Protein AF-A0A349UNG1-F1 (afdb_monomer)

Solvent-accessible surface area (backbone atoms only — not comparable to full-atom values): 7097 Å² total; per-residue (Å²): 77,61,60,58,53,4,54,48,46,35,75,34,52,92,50,34,30,34,37,18,30,32,74,91,58,46,64,47,28,33,67,53,35,82,58,44,72,61,37,52,43,74,46,35,86,71,65,84,52,60,64,62,56,48,53,53,42,63,72,46,69,42,60,28,40,31,44,34,37,41,40,76,71,63,86,65,51,50,68,39,26,54,47,49,60,50,41,63,71,67,32,85,63,47,38,82,49,88,55,59,80,93,54,63,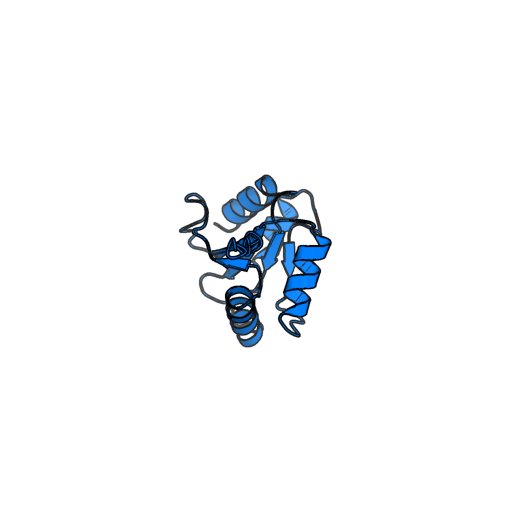79,34,74,43,36,45,68,46,29,33,34,58,50,76,78,79,77,77,77,71,80,78,132

Mean predicted aligned error: 5.19 Å

Sequence (127 aa):
SLTRAGEFAARAAGRATFLAADWGVANQMLCLSDGDTNLVHELFWGYRGPDDIRDCIDRAGVDAFYVVTKKPPTTVHPENTRRIVRDAAELPGWRETPVEPEVADLPAVGLRKFLRAAPETTSRPQP

Radius of gyration: 15.17 Å; Cα contacts (8 Å, |Δi|>4): 230; chains: 1; bounding box: 52×31×38 Å

Secondary structure (DSSP, 8-state):
-HHHHHHHHHHHTTT-EEEE-STTSHHHHHHHTTT-TTTEEEGGGT---HHHHHHHHHHHT-SEEEEEEESSPPSSSHHHHHHHHHHHHT-TTEEEEPPPHHHHT-SSEEEEEEEEPPP----PPP-

Foldseek 3Di:
DLLLVLLVLLVCQLAEAEEELAPPNCPNNCVSNVNPPLRYDDCLVPPPALVVVVVSCVVSVHQKYKYKAFVVGDPRNVVSSVRCVVRQCVPPQKHWDQDDPSQCDDRTMHIIMIGGHDPPPPPDPDD

Structure (mmCIF, N/CA/C/O backbone):
data_AF-A0A349UNG1-F1
#
_entry.id   AF-A0A349UNG1-F1
#
loop_
_atom_site.group_PDB
_atom_site.id
_atom_site.type_symbol
_atom_site.label_atom_id
_atom_site.label_alt_id
_atom_site.label_comp_id
_atom_site.label_asym_id
_atom_site.label_entity_id
_atom_site.label_seq_id
_atom_site.pdbx_PDB_ins_code
_atom_site.Cartn_x
_atom_site.Cartn_y
_atom_site.Cartn_z
_atom_site.occupancy
_atom_site.B_iso_or_equiv
_atom_site.auth_seq_id
_atom_site.auth_comp_id
_atom_site.auth_asym_id
_atom_site.auth_atom_id
_atom_site.pdbx_PDB_model_num
ATOM 1 N N . SER A 1 1 ? 15.993 2.919 1.595 1.00 87.12 1 SER A N 1
ATOM 2 C CA . SER A 1 1 ? 16.341 1.752 0.758 1.00 87.12 1 SER A CA 1
ATOM 3 C C . SER A 1 1 ? 15.182 0.765 0.784 1.00 87.12 1 SER A C 1
ATOM 5 O O . SER A 1 1 ? 14.305 0.925 1.625 1.00 87.12 1 SER A O 1
ATOM 7 N N . LEU A 1 2 ? 15.164 -0.237 -0.104 1.00 88.31 2 LEU A N 1
ATOM 8 C CA . LEU A 1 2 ? 14.196 -1.341 -0.009 1.00 88.31 2 LEU A CA 1
ATOM 9 C C . LEU A 1 2 ? 14.346 -2.116 1.309 1.00 88.31 2 LEU A C 1
ATOM 11 O O . LEU A 1 2 ? 13.347 -2.451 1.928 1.00 88.31 2 LEU A O 1
ATOM 15 N N . THR A 1 3 ? 15.582 -2.313 1.776 1.00 91.88 3 THR A N 1
ATOM 16 C CA . THR A 1 3 ? 15.880 -2.955 3.065 1.00 91.88 3 THR A CA 1
ATOM 17 C C . THR A 1 3 ? 15.203 -2.235 4.228 1.00 91.88 3 THR A C 1
ATOM 19 O O . THR A 1 3 ? 14.485 -2.871 4.982 1.00 91.88 3 THR A O 1
ATOM 22 N N . ARG A 1 4 ? 15.315 -0.899 4.319 1.00 92.50 4 ARG A N 1
ATOM 23 C CA . ARG A 1 4 ? 14.626 -0.124 5.370 1.00 92.50 4 ARG A CA 1
ATOM 24 C C . ARG A 1 4 ? 13.105 -0.271 5.319 1.00 92.50 4 ARG A C 1
ATOM 26 O O . ARG A 1 4 ? 12.466 -0.295 6.362 1.00 92.50 4 ARG A O 1
ATOM 33 N N . ALA A 1 5 ? 12.527 -0.369 4.120 1.00 92.25 5 ALA A N 1
ATOM 34 C CA . ALA A 1 5 ? 11.094 -0.613 3.975 1.00 92.25 5 ALA A CA 1
ATOM 35 C C . ALA A 1 5 ? 10.709 -2.020 4.463 1.00 92.25 5 ALA A C 1
ATOM 37 O O . ALA A 1 5 ? 9.679 -2.173 5.108 1.00 92.25 5 ALA A O 1
ATOM 38 N N . GLY A 1 6 ? 11.545 -3.029 4.202 1.00 92.06 6 GLY A N 1
ATOM 39 C CA . GLY A 1 6 ? 11.331 -4.384 4.708 1.00 92.06 6 GLY A CA 1
ATOM 40 C C . GLY A 1 6 ? 11.532 -4.514 6.218 1.00 92.06 6 GLY A C 1
ATOM 41 O O . GLY A 1 6 ? 10.703 -5.121 6.881 1.00 92.06 6 GLY A O 1
ATOM 42 N N . GLU A 1 7 ? 12.549 -3.866 6.790 1.00 94.06 7 GLU A N 1
ATOM 43 C CA . GLU A 1 7 ? 12.743 -3.790 8.246 1.00 94.06 7 GLU A CA 1
ATOM 44 C C . GLU A 1 7 ? 11.553 -3.114 8.936 1.00 94.06 7 GLU A C 1
ATOM 46 O O . GLU A 1 7 ? 11.103 -3.559 9.992 1.00 94.06 7 GLU A O 1
ATOM 51 N N . PHE A 1 8 ? 11.035 -2.037 8.340 1.00 95.00 8 PHE A N 1
ATOM 52 C CA . PHE A 1 8 ? 9.823 -1.376 8.812 1.00 95.00 8 PHE A CA 1
ATOM 53 C C . PHE A 1 8 ? 8.615 -2.314 8.763 1.00 95.00 8 PHE A C 1
ATOM 55 O O . PHE A 1 8 ? 7.917 -2.458 9.766 1.00 95.00 8 PHE A O 1
ATOM 62 N N . ALA A 1 9 ? 8.403 -2.984 7.626 1.00 93.75 9 ALA A N 1
ATOM 63 C CA . ALA A 1 9 ? 7.303 -3.923 7.457 1.00 93.75 9 ALA A CA 1
ATOM 64 C C . ALA A 1 9 ? 7.367 -5.057 8.489 1.00 93.75 9 ALA A C 1
ATOM 66 O O . ALA A 1 9 ? 6.377 -5.319 9.165 1.00 93.75 9 ALA A O 1
ATOM 67 N N . ALA A 1 10 ? 8.545 -5.646 8.699 1.00 92.56 10 ALA A N 1
ATOM 68 C CA . ALA A 1 10 ? 8.756 -6.692 9.694 1.00 92.56 10 ALA A CA 1
ATOM 69 C C . ALA A 1 10 ? 8.392 -6.232 11.119 1.00 92.56 10 ALA A C 1
ATOM 71 O O . ALA A 1 10 ? 7.718 -6.952 11.850 1.00 92.56 10 ALA A O 1
ATOM 72 N N . ARG A 1 11 ? 8.754 -5.001 11.514 1.00 93.50 11 ARG A N 1
ATOM 73 C CA . ARG A 1 11 ? 8.350 -4.432 12.819 1.00 93.50 11 ARG A CA 1
ATOM 74 C C . ARG A 1 11 ? 6.854 -4.120 12.915 1.00 93.50 11 ARG A C 1
ATOM 76 O O . ARG A 1 11 ? 6.318 -4.002 14.021 1.00 93.50 11 ARG A O 1
ATOM 83 N N . ALA A 1 12 ? 6.190 -3.904 11.785 1.00 91.50 12 ALA A N 1
ATOM 84 C CA . ALA A 1 12 ? 4.759 -3.628 11.705 1.00 91.50 12 ALA A CA 1
ATOM 85 C C . ALA A 1 12 ? 3.902 -4.902 11.599 1.00 91.50 12 ALA A C 1
ATOM 87 O O . ALA A 1 12 ? 2.674 -4.795 11.644 1.00 91.50 12 ALA A O 1
ATOM 88 N N . ALA A 1 13 ? 4.522 -6.084 11.507 1.00 88.44 13 ALA A N 1
ATOM 89 C CA . ALA A 1 13 ? 3.821 -7.360 11.434 1.00 88.44 13 ALA A CA 1
ATOM 90 C C . ALA A 1 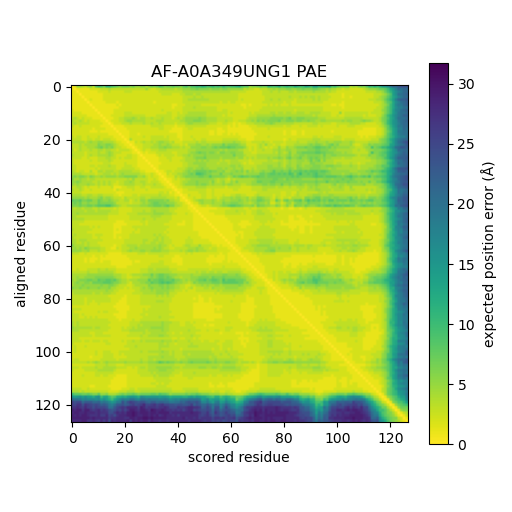13 ? 2.810 -7.530 12.579 1.00 88.44 13 ALA A C 1
ATOM 92 O O . ALA A 1 13 ? 3.045 -7.119 13.719 1.00 88.44 13 ALA A O 1
ATOM 93 N N . GLY A 1 14 ? 1.635 -8.061 12.237 1.00 86.75 14 GLY A N 1
ATOM 94 C CA . GLY A 1 14 ? 0.484 -8.183 13.138 1.00 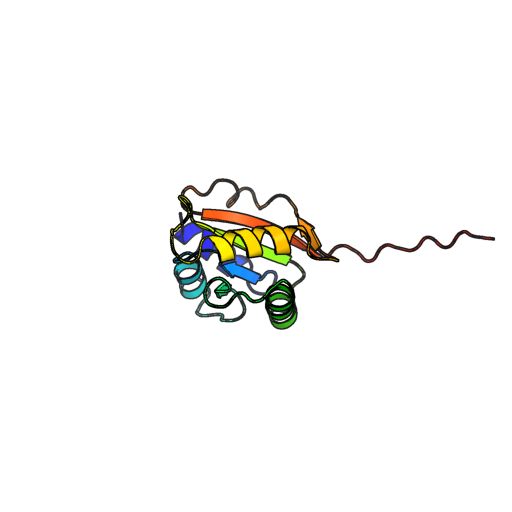86.75 14 GLY A CA 1
ATOM 95 C C . GLY A 1 14 ? -0.261 -6.876 13.446 1.00 86.75 14 GLY A C 1
ATOM 96 O O . GLY A 1 14 ? -1.296 -6.917 14.101 1.00 86.75 14 GLY A O 1
ATOM 97 N N . ARG A 1 15 ? 0.229 -5.713 12.991 1.00 91.75 15 ARG A N 1
ATOM 98 C CA . ARG A 1 15 ? -0.436 -4.404 13.171 1.00 91.75 15 ARG A CA 1
ATOM 99 C C . ARG A 1 15 ? -0.822 -3.740 11.857 1.00 91.75 15 ARG A C 1
ATOM 101 O O . ARG A 1 15 ? -1.734 -2.916 11.843 1.00 91.75 15 ARG A O 1
ATOM 108 N N . ALA A 1 16 ? -0.117 -4.066 10.778 1.00 95.56 16 ALA A N 1
ATOM 109 C CA . ALA A 1 16 ? -0.397 -3.561 9.448 1.00 95.56 16 ALA A CA 1
ATOM 110 C C . ALA A 1 16 ? -0.106 -4.604 8.368 1.00 95.56 16 ALA A C 1
ATOM 112 O O . ALA A 1 16 ? 0.675 -5.529 8.585 1.00 95.56 16 ALA A O 1
ATOM 113 N N . THR A 1 17 ? -0.695 -4.396 7.192 1.00 96.12 17 THR A N 1
ATOM 114 C CA . THR A 1 17 ? -0.373 -5.134 5.964 1.00 96.12 17 THR A CA 1
ATOM 115 C C . THR A 1 17 ? 0.105 -4.186 4.863 1.00 96.12 17 THR A C 1
ATOM 117 O O . THR A 1 17 ? -0.175 -2.983 4.885 1.00 96.12 17 THR A O 1
ATOM 120 N N . PHE A 1 18 ? 0.855 -4.711 3.901 1.00 96.56 18 PHE A N 1
ATOM 121 C CA . PHE A 1 18 ? 1.529 -3.965 2.848 1.00 96.56 18 PHE A CA 1
ATOM 122 C C . PHE A 1 18 ? 1.049 -4.437 1.478 1.00 96.56 18 PHE A C 1
ATOM 124 O O . PHE A 1 18 ? 1.205 -5.589 1.089 1.00 96.56 18 PHE A O 1
ATOM 131 N N . LEU A 1 19 ? 0.495 -3.518 0.702 1.00 96.00 19 LEU A N 1
ATOM 132 C CA . LEU A 1 19 ? 0.038 -3.747 -0.657 1.00 96.00 19 LEU A CA 1
ATOM 133 C C . LEU A 1 19 ? 1.129 -3.266 -1.609 1.00 96.00 19 LEU A C 1
ATOM 1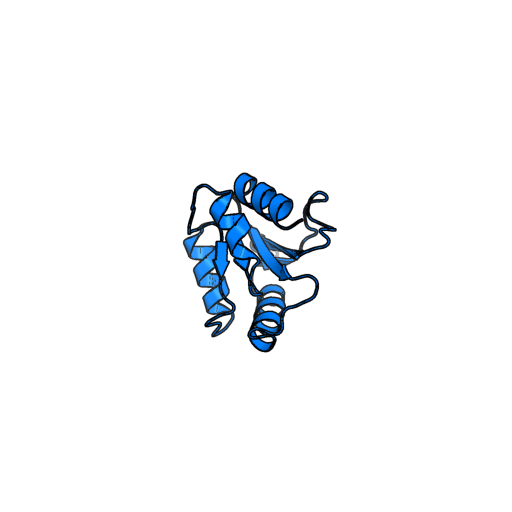35 O O . LEU A 1 19 ? 1.327 -2.063 -1.805 1.00 96.00 19 LEU A O 1
ATOM 139 N N . ALA A 1 20 ? 1.861 -4.206 -2.195 1.00 94.19 20 ALA A N 1
ATOM 140 C CA . ALA A 1 20 ? 2.815 -3.922 -3.250 1.00 94.19 20 ALA A CA 1
ATOM 141 C C . ALA A 1 20 ? 2.048 -3.577 -4.531 1.00 94.19 20 ALA A C 1
ATOM 143 O O . ALA A 1 20 ? 1.517 -4.448 -5.223 1.00 94.19 20 ALA A O 1
ATOM 144 N N . ALA A 1 21 ? 1.973 -2.280 -4.829 1.00 93.25 21 ALA A N 1
ATOM 145 C CA . ALA A 1 21 ? 1.289 -1.759 -6.007 1.00 93.25 21 ALA A CA 1
ATOM 146 C C . ALA A 1 21 ? 2.181 -1.750 -7.255 1.00 93.25 21 ALA A C 1
ATOM 148 O O . ALA A 1 21 ? 1.689 -1.488 -8.349 1.00 93.25 21 ALA A O 1
ATOM 149 N N . ASP A 1 22 ? 3.479 -2.005 -7.097 1.00 90.69 22 ASP A N 1
ATOM 150 C CA . ASP A 1 22 ? 4.469 -1.969 -8.170 1.00 90.69 22 ASP A CA 1
ATOM 151 C C . ASP A 1 22 ? 5.435 -3.159 -8.062 1.00 90.69 22 ASP A C 1
ATOM 153 O O . ASP A 1 22 ? 5.652 -3.707 -6.976 1.00 90.69 22 ASP A O 1
ATOM 157 N N . TRP A 1 23 ? 6.031 -3.556 -9.182 1.00 87.88 23 TRP A N 1
ATOM 158 C CA . TRP A 1 23 ? 6.921 -4.709 -9.245 1.00 87.88 23 TRP A CA 1
ATOM 159 C C . TRP A 1 23 ? 8.224 -4.480 -8.460 1.00 87.88 23 TRP A C 1
ATOM 161 O O . TRP A 1 23 ? 8.821 -3.399 -8.460 1.00 87.88 23 TRP A O 1
ATOM 171 N N . GLY A 1 24 ? 8.705 -5.531 -7.788 1.00 86.19 24 GLY A N 1
ATOM 172 C CA . GLY A 1 24 ? 10.017 -5.525 -7.136 1.00 86.19 24 GLY A CA 1
ATOM 173 C C . GLY A 1 24 ? 10.089 -4.749 -5.814 1.00 86.19 24 GLY A C 1
ATOM 174 O O . GLY A 1 24 ? 11.184 -4.346 -5.404 1.00 86.19 24 GLY A O 1
ATOM 175 N N . VAL A 1 25 ? 8.952 -4.524 -5.143 1.00 87.12 25 VAL A N 1
ATOM 176 C CA . VAL A 1 25 ? 8.911 -3.924 -3.793 1.00 87.12 25 VAL A CA 1
ATOM 177 C C . VAL A 1 25 ? 8.614 -4.937 -2.681 1.00 87.12 25 VAL A C 1
ATOM 179 O O . VAL A 1 25 ? 9.109 -4.754 -1.572 1.00 87.12 25 VAL A O 1
ATOM 182 N N . ALA A 1 26 ? 7.889 -6.026 -2.969 1.00 88.38 26 ALA A N 1
ATOM 183 C CA . ALA A 1 26 ? 7.452 -6.991 -1.954 1.00 88.38 26 ALA A CA 1
ATOM 184 C C . ALA A 1 26 ? 8.566 -7.916 -1.448 1.00 88.38 26 ALA A C 1
ATOM 186 O O . ALA A 1 26 ? 8.611 -8.238 -0.264 1.00 88.38 26 ALA A O 1
ATOM 187 N N . ASN A 1 27 ? 9.492 -8.317 -2.325 1.00 86.00 27 ASN A N 1
ATOM 188 C CA . ASN A 1 27 ? 10.457 -9.377 -2.020 1.00 86.00 27 ASN A CA 1
ATOM 189 C C . ASN A 1 27 ? 11.303 -9.084 -0.766 1.00 86.00 27 ASN A C 1
ATOM 191 O O . ASN A 1 27 ? 11.493 -9.945 0.082 1.00 86.00 27 ASN A O 1
ATOM 195 N N . GLN A 1 28 ? 11.768 -7.841 -0.605 1.00 85.56 28 GLN A N 1
ATOM 196 C CA . GLN A 1 28 ? 12.552 -7.451 0.575 1.00 85.56 28 GLN A CA 1
ATOM 197 C C . GLN A 1 28 ? 11.710 -7.400 1.856 1.00 85.56 28 GLN A C 1
ATOM 199 O O . GLN A 1 28 ? 12.245 -7.655 2.929 1.00 85.56 28 GLN A O 1
ATOM 204 N N . MET A 1 29 ? 10.413 -7.097 1.755 1.00 88.50 29 MET A N 1
ATOM 205 C CA . MET A 1 29 ? 9.499 -7.140 2.899 1.00 88.50 29 MET A CA 1
ATOM 206 C C . MET A 1 29 ? 9.284 -8.582 3.352 1.00 88.50 29 MET A C 1
ATOM 208 O O . MET A 1 29 ? 9.469 -8.863 4.529 1.00 88.50 29 MET A O 1
ATOM 212 N N . LEU A 1 30 ? 9.018 -9.496 2.413 1.00 87.75 30 LEU A N 1
ATOM 213 C CA . LEU A 1 30 ? 8.808 -10.915 2.706 1.00 87.75 30 LEU A CA 1
ATOM 214 C C . LEU A 1 30 ? 10.058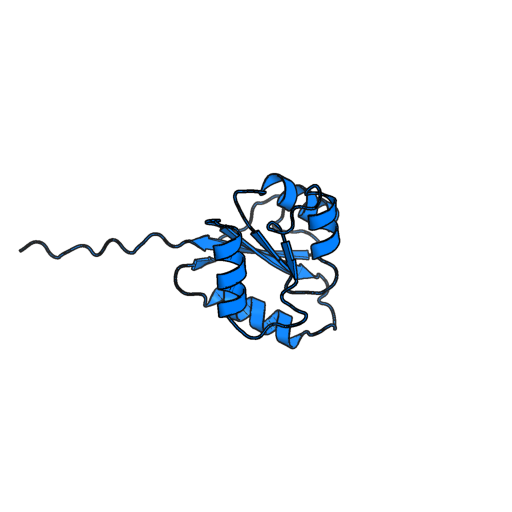 -11.590 3.296 1.00 87.75 30 LEU A C 1
ATOM 216 O O . LEU A 1 30 ? 9.961 -12.341 4.263 1.00 87.75 30 LEU A O 1
ATOM 220 N N . CYS A 1 31 ? 11.245 -11.315 2.740 1.00 87.94 31 CYS A N 1
ATOM 221 C CA . CYS A 1 31 ? 12.494 -11.881 3.259 1.00 87.94 31 CYS A CA 1
ATOM 222 C C . CYS A 1 31 ? 12.800 -11.429 4.692 1.00 87.94 31 CYS A C 1
ATOM 224 O O . CYS A 1 31 ? 13.367 -12.197 5.463 1.00 87.94 31 CYS A O 1
ATOM 226 N N . LEU A 1 32 ? 12.468 -10.184 5.041 1.00 88.56 32 LEU A N 1
ATOM 227 C CA . LEU A 1 32 ? 12.776 -9.615 6.355 1.00 88.56 32 LEU A CA 1
ATOM 228 C C . LEU A 1 32 ? 11.689 -9.887 7.400 1.00 88.56 32 LEU A C 1
ATOM 230 O O . LEU A 1 32 ? 11.928 -9.668 8.584 1.00 88.56 32 LEU A O 1
ATOM 234 N N . SER A 1 33 ? 10.528 -10.392 6.985 1.00 84.62 33 SER A N 1
ATOM 235 C CA . SER A 1 33 ? 9.406 -10.747 7.856 1.00 84.62 33 SER A CA 1
ATOM 236 C C . SER A 1 33 ? 9.294 -12.241 8.149 1.00 84.62 33 SER A C 1
ATOM 238 O O . SER A 1 33 ? 8.195 -12.726 8.407 1.00 84.62 33 SER A O 1
ATOM 240 N N . ASP A 1 34 ? 10.399 -12.981 8.038 1.00 85.25 34 ASP A N 1
ATOM 241 C CA . ASP A 1 34 ? 10.434 -14.439 8.225 1.00 85.25 34 ASP A CA 1
ATOM 242 C C . ASP A 1 34 ? 9.414 -15.193 7.344 1.00 85.25 34 ASP A C 1
ATOM 244 O O . ASP A 1 34 ? 8.850 -16.218 7.718 1.00 85.25 34 ASP A O 1
ATOM 248 N N . GLY A 1 35 ? 9.125 -14.655 6.152 1.00 83.25 35 GLY A N 1
ATOM 249 C CA . GLY A 1 35 ? 8.195 -15.273 5.209 1.00 83.25 35 GLY A CA 1
ATOM 250 C C . GLY A 1 35 ? 6.708 -15.113 5.546 1.00 83.25 35 GLY A C 1
ATOM 251 O O . GLY A 1 35 ? 5.898 -15.825 4.953 1.00 83.25 35 GLY A O 1
ATOM 252 N N . ASP A 1 36 ? 6.317 -14.198 6.445 1.00 86.12 36 ASP A N 1
ATOM 253 C CA . ASP A 1 36 ? 4.898 -13.940 6.738 1.00 86.12 36 ASP A CA 1
ATOM 254 C C . ASP A 1 36 ? 4.110 -13.489 5.490 1.00 86.12 36 ASP A C 1
ATOM 256 O O . ASP A 1 36 ? 4.165 -12.340 5.045 1.00 86.12 36 ASP A O 1
ATOM 260 N N . THR A 1 37 ? 3.329 -14.418 4.938 1.00 84.31 37 THR A N 1
ATOM 261 C CA . THR A 1 37 ? 2.513 -14.206 3.732 1.00 84.31 37 THR A CA 1
ATOM 262 C C . THR A 1 37 ? 1.276 -13.328 3.942 1.00 84.31 37 THR A C 1
ATOM 264 O O . THR A 1 37 ? 0.637 -12.953 2.959 1.00 84.31 37 THR A O 1
ATOM 267 N N . ASN A 1 38 ? 0.921 -12.987 5.185 1.00 86.00 38 ASN A N 1
ATOM 268 C CA . ASN A 1 38 ? -0.147 -12.024 5.474 1.00 86.00 38 ASN A CA 1
ATOM 269 C C . ASN A 1 38 ? 0.388 -10.589 5.613 1.00 86.00 38 ASN A C 1
ATOM 271 O O . ASN A 1 38 ? -0.399 -9.644 5.698 1.00 86.00 38 ASN A O 1
ATOM 275 N N . LEU A 1 39 ? 1.714 -10.411 5.630 1.00 90.75 39 LEU A N 1
ATOM 276 C CA . LEU A 1 39 ? 2.320 -9.093 5.755 1.00 90.75 39 LEU A CA 1
ATOM 277 C C . LEU A 1 39 ? 2.318 -8.321 4.439 1.00 90.75 39 LEU A C 1
ATOM 279 O O . LEU A 1 39 ? 2.129 -7.108 4.456 1.00 90.75 39 LEU A O 1
ATOM 283 N N . VAL A 1 40 ? 2.587 -8.983 3.311 1.00 92.62 40 VAL A N 1
ATOM 284 C CA . VAL A 1 40 ? 2.750 -8.311 2.017 1.00 92.62 40 VAL A CA 1
ATOM 285 C C . VAL A 1 40 ? 2.006 -9.024 0.892 1.00 92.62 40 VAL A C 1
ATOM 287 O O . VAL A 1 40 ? 2.123 -10.234 0.717 1.00 92.62 40 VAL A O 1
ATOM 290 N N . HIS A 1 41 ? 1.270 -8.248 0.096 1.00 92.75 41 HIS A N 1
ATOM 291 C CA . HIS A 1 41 ? 0.433 -8.731 -1.000 1.00 92.75 41 HIS A CA 1
ATOM 292 C C . HIS A 1 41 ? 0.798 -8.037 -2.318 1.00 92.75 41 HIS A C 1
ATOM 294 O O . HIS A 1 41 ? 0.754 -6.809 -2.423 1.00 92.75 41 HIS A O 1
ATOM 300 N N . GLU A 1 42 ? 1.136 -8.816 -3.346 1.00 91.69 42 GLU A N 1
ATOM 301 C CA . GLU A 1 42 ? 1.457 -8.316 -4.691 1.00 91.69 42 GLU A CA 1
ATOM 302 C C . GLU A 1 42 ? 0.202 -8.200 -5.561 1.00 91.69 42 GLU A C 1
ATOM 304 O O . GLU A 1 42 ? -0.100 -9.067 -6.380 1.00 91.69 42 GLU A O 1
ATOM 309 N N . LEU A 1 43 ? -0.539 -7.105 -5.394 1.00 87.19 43 LEU A N 1
ATOM 310 C CA . LEU A 1 43 ? -1.803 -6.897 -6.107 1.00 87.19 43 LEU A CA 1
ATOM 311 C C . LEU A 1 43 ? -1.629 -6.588 -7.603 1.00 87.19 43 LEU A C 1
ATOM 313 O O . LEU A 1 43 ? -2.539 -6.836 -8.392 1.00 87.19 43 LEU A O 1
ATOM 317 N N . PHE A 1 44 ? -0.478 -6.060 -8.027 1.00 82.75 44 PHE A N 1
ATOM 318 C CA . PHE A 1 44 ? -0.315 -5.503 -9.376 1.00 82.75 44 PHE A CA 1
ATOM 319 C C . PHE A 1 44 ? -0.429 -6.524 -10.526 1.00 82.75 44 PHE A C 1
ATOM 321 O O . PHE A 1 44 ? -0.768 -6.122 -11.640 1.00 82.75 44 PHE A O 1
ATOM 328 N N . TRP A 1 45 ? -0.203 -7.822 -10.285 1.00 83.75 45 TRP A N 1
ATOM 329 C CA . TRP A 1 45 ? -0.288 -8.867 -11.319 1.00 83.75 45 TRP A CA 1
ATOM 330 C C . TRP A 1 45 ? -1.709 -9.116 -11.831 1.00 83.75 45 TRP A C 1
ATOM 332 O O . TRP A 1 45 ? -1.900 -9.445 -12.999 1.00 83.75 45 TRP A O 1
ATOM 342 N N . GLY A 1 46 ? -2.705 -8.975 -10.959 1.00 86.50 46 GLY A N 1
ATOM 343 C CA . GLY A 1 46 ? -4.071 -9.423 -11.226 1.00 86.50 46 GLY A CA 1
ATOM 344 C C . GLY A 1 46 ? -5.135 -8.482 -10.690 1.00 86.50 46 GLY A C 1
ATOM 345 O O . GLY A 1 46 ? -6.241 -8.936 -10.436 1.00 86.50 46 GLY A O 1
ATOM 346 N N . TYR A 1 47 ? -4.809 -7.203 -10.491 1.00 95.00 47 TYR A N 1
ATOM 347 C CA . TYR A 1 47 ? -5.705 -6.251 -9.844 1.00 95.00 47 TYR A CA 1
ATOM 348 C C . TYR A 1 47 ? -7.029 -6.057 -10.602 1.00 95.00 47 TYR A C 1
ATOM 350 O O . TYR A 1 47 ? -7.082 -5.452 -11.682 1.00 95.00 47 TYR A O 1
ATOM 358 N N . ARG A 1 48 ? -8.123 -6.534 -10.007 1.00 95.75 48 ARG A N 1
ATOM 359 C CA . ARG A 1 48 ? -9.487 -6.450 -10.543 1.00 95.75 48 ARG A CA 1
ATOM 360 C C . ARG A 1 48 ? -10.183 -5.187 -10.064 1.00 95.75 48 ARG A C 1
ATOM 362 O O . ARG A 1 48 ? -10.848 -4.5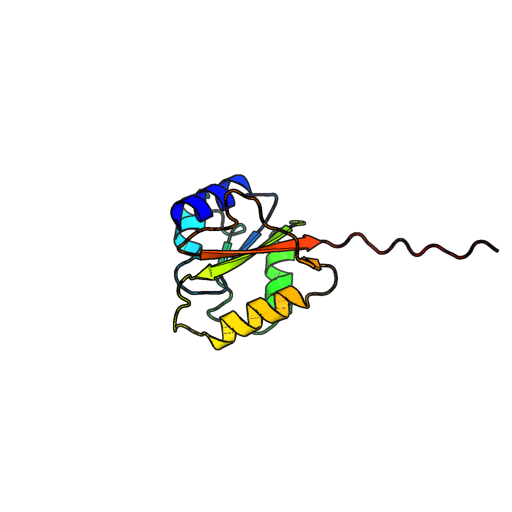39 -10.873 1.00 95.75 48 ARG A O 1
ATOM 369 N N . GLY A 1 49 ? -9.970 -4.786 -8.812 1.00 96.19 49 GLY A N 1
ATOM 370 C CA . GLY A 1 49 ? -10.549 -3.565 -8.256 1.00 96.19 49 GLY A CA 1
ATOM 371 C C . GLY A 1 49 ? -10.464 -3.466 -6.729 1.00 96.19 49 GLY A C 1
ATOM 372 O O . GLY A 1 49 ? -9.743 -4.241 -6.100 1.00 96.19 49 GLY A O 1
ATOM 373 N N . PRO A 1 50 ? -11.205 -2.521 -6.119 1.00 96.38 50 PRO A N 1
ATOM 374 C CA . PRO A 1 50 ? -11.129 -2.220 -4.687 1.00 96.38 50 PRO A CA 1
ATOM 375 C C . PRO A 1 50 ? -11.407 -3.414 -3.765 1.00 96.38 50 PRO A C 1
ATOM 377 O O . PRO A 1 50 ? -10.886 -3.448 -2.654 1.00 96.38 50 PRO A O 1
ATOM 380 N N . ASP A 1 51 ? -12.191 -4.399 -4.208 1.00 96.44 51 ASP A N 1
ATOM 381 C CA . ASP A 1 51 ? -12.468 -5.602 -3.415 1.00 96.44 51 ASP A CA 1
ATOM 382 C C . ASP A 1 51 ? -11.203 -6.428 -3.152 1.00 96.44 51 ASP A C 1
ATOM 384 O O . ASP A 1 51 ? -11.032 -6.916 -2.043 1.00 96.44 51 ASP A O 1
ATOM 388 N N . ASP A 1 52 ? -10.242 -6.465 -4.084 1.00 96.44 52 ASP A N 1
ATOM 389 C CA . ASP A 1 52 ? -8.960 -7.146 -3.848 1.00 96.44 52 ASP A CA 1
ATOM 390 C C . ASP A 1 52 ? -8.154 -6.471 -2.719 1.00 96.44 52 ASP A C 1
ATOM 392 O O . ASP A 1 52 ? -7.405 -7.129 -1.996 1.00 96.44 52 ASP A O 1
ATOM 396 N N . ILE A 1 53 ? -8.303 -5.147 -2.557 1.00 96.44 53 ILE A N 1
ATOM 397 C CA . ILE A 1 53 ? -7.693 -4.397 -1.449 1.00 96.44 53 ILE A CA 1
ATOM 398 C C . ILE A 1 53 ? -8.362 -4.798 -0.133 1.00 96.44 53 ILE A C 1
ATOM 400 O O . ILE A 1 53 ? -7.663 -5.091 0.836 1.00 96.44 53 ILE A O 1
ATOM 404 N N . ARG A 1 54 ? -9.701 -4.836 -0.106 1.00 95.19 54 ARG A N 1
ATOM 405 C CA . ARG A 1 54 ? -10.477 -5.235 1.079 1.00 95.19 54 ARG A CA 1
ATOM 406 C C . ARG A 1 54 ? -10.134 -6.653 1.510 1.00 95.19 54 ARG A C 1
ATOM 408 O O . ARG A 1 54 ? -9.779 -6.843 2.665 1.00 95.19 54 ARG A O 1
ATOM 415 N N . ASP A 1 55 ? -10.119 -7.595 0.571 1.00 94.62 55 ASP A N 1
ATOM 416 C CA . ASP A 1 55 ? -9.799 -8.998 0.829 1.00 94.62 55 ASP A CA 1
ATOM 417 C C . ASP A 1 55 ? -8.421 -9.161 1.487 1.00 94.62 55 ASP A C 1
ATOM 419 O O . ASP A 1 55 ? -8.269 -9.940 2.428 1.00 94.62 55 ASP A O 1
ATOM 423 N N . CYS A 1 56 ? -7.410 -8.407 1.032 1.00 93.62 56 CYS A N 1
ATOM 424 C CA . CYS A 1 56 ? -6.080 -8.432 1.646 1.00 93.62 56 CYS A CA 1
ATOM 425 C C . CYS A 1 56 ? -6.108 -7.919 3.089 1.00 93.62 56 CYS A C 1
ATOM 427 O O . CYS A 1 56 ? -5.531 -8.537 3.982 1.00 93.62 56 CYS A O 1
ATOM 429 N N . ILE A 1 57 ? -6.787 -6.795 3.322 1.00 94.00 57 ILE A N 1
ATOM 430 C CA . ILE A 1 57 ? -6.851 -6.168 4.644 1.00 94.00 57 ILE A CA 1
ATOM 431 C C . ILE A 1 57 ? -7.646 -7.033 5.628 1.00 94.00 57 ILE A C 1
ATOM 433 O O . ILE A 1 57 ? -7.195 -7.253 6.754 1.00 94.00 57 ILE A O 1
ATOM 437 N N . ASP A 1 58 ? -8.797 -7.550 5.202 1.00 92.81 58 ASP A N 1
ATOM 438 C CA . ASP A 1 58 ? -9.671 -8.388 6.021 1.00 92.81 58 ASP A CA 1
ATOM 439 C C . ASP A 1 58 ? -8.994 -9.720 6.358 1.00 92.81 58 ASP A C 1
ATOM 441 O O . ASP A 1 58 ? -9.053 -10.170 7.503 1.00 92.81 58 ASP A O 1
ATOM 445 N N . ARG A 1 59 ? -8.263 -10.313 5.404 1.00 91.50 59 ARG A N 1
ATOM 446 C CA . ARG A 1 59 ? -7.443 -11.507 5.651 1.00 91.50 59 ARG A CA 1
ATOM 447 C C . ARG A 1 59 ? -6.315 -11.244 6.647 1.00 91.50 59 ARG A C 1
ATOM 449 O O . ARG A 1 59 ? -6.027 -12.113 7.467 1.00 91.50 59 ARG A O 1
ATOM 456 N N . ALA A 1 60 ? -5.662 -10.087 6.561 1.00 91.44 60 ALA A N 1
ATOM 457 C CA . ALA A 1 60 ? -4.595 -9.718 7.486 1.00 91.44 60 ALA A CA 1
ATOM 458 C C . ALA A 1 60 ? -5.125 -9.378 8.892 1.00 91.44 60 ALA A C 1
ATOM 460 O O . ALA A 1 60 ? -4.375 -9.481 9.860 1.00 91.44 60 ALA A O 1
ATOM 461 N N . GLY A 1 61 ? -6.403 -8.998 9.023 1.00 92.44 61 GLY A N 1
ATOM 462 C CA . GLY A 1 61 ? -7.032 -8.704 10.313 1.00 92.44 61 GLY A CA 1
ATOM 463 C C . GLY A 1 61 ? -6.461 -7.459 10.997 1.00 92.44 61 GLY A C 1
ATOM 464 O O . GLY A 1 61 ? -6.353 -7.421 12.221 1.00 92.44 61 GLY A O 1
ATOM 465 N N . VAL A 1 62 ? -6.055 -6.459 10.211 1.00 92.25 62 VAL A N 1
ATOM 466 C CA . VAL A 1 62 ? -5.347 -5.258 10.683 1.00 92.25 62 VAL A CA 1
ATOM 467 C C . VAL A 1 62 ? -6.188 -3.984 10.546 1.00 92.25 62 VAL A C 1
ATOM 469 O O . VAL A 1 62 ? -7.097 -3.887 9.719 1.00 92.25 62 VAL A O 1
ATOM 472 N N . ASP A 1 63 ? -5.837 -2.966 11.335 1.00 93.56 63 ASP A N 1
ATOM 473 C CA . ASP A 1 63 ? -6.459 -1.629 11.304 1.00 93.56 63 ASP A CA 1
ATOM 474 C C . ASP A 1 63 ? -5.622 -0.580 10.559 1.00 93.56 63 ASP A C 1
ATOM 476 O O . ASP A 1 63 ? -5.977 0.602 10.503 1.00 93.56 63 ASP A O 1
ATOM 480 N N . ALA A 1 64 ? -4.509 -1.015 9.970 1.00 96.69 64 ALA A N 1
ATOM 481 C CA . ALA A 1 64 ? -3.633 -0.199 9.153 1.00 96.69 64 ALA A CA 1
ATOM 482 C C . ALA A 1 64 ? -3.199 -0.966 7.903 1.00 96.69 64 ALA A C 1
ATOM 484 O O . ALA A 1 64 ? -2.851 -2.144 7.975 1.00 96.69 64 ALA A O 1
ATOM 485 N N . PHE A 1 65 ? -3.142 -0.287 6.762 1.00 97.69 65 PHE A N 1
ATOM 486 C CA . PHE A 1 65 ? -2.469 -0.825 5.586 1.00 97.69 65 PHE A CA 1
ATOM 487 C C . PHE A 1 65 ? -1.613 0.231 4.899 1.00 97.69 65 PHE A C 1
ATOM 489 O O . PHE A 1 65 ? -1.838 1.437 5.031 1.00 97.69 65 PHE A O 1
ATOM 496 N N . TYR A 1 66 ? -0.615 -0.238 4.160 1.00 98.06 66 TYR A N 1
ATOM 497 C CA . TYR A 1 66 ? 0.296 0.604 3.400 1.00 98.06 66 TYR A CA 1
ATOM 498 C C . TYR A 1 66 ? 0.221 0.248 1.925 1.00 98.06 66 TYR A C 1
ATOM 500 O O . TYR A 1 66 ? 0.291 -0.922 1.569 1.00 98.06 66 TYR A O 1
ATOM 508 N N . VAL A 1 67 ? 0.148 1.249 1.056 1.00 97.31 67 VAL A N 1
ATOM 509 C CA . VAL A 1 67 ? 0.385 1.071 -0.380 1.00 97.31 67 VAL A CA 1
ATOM 510 C C . VAL A 1 67 ? 1.837 1.411 -0.669 1.00 97.31 67 VAL A C 1
ATOM 512 O O . VAL A 1 67 ? 2.294 2.511 -0.354 1.00 97.31 67 VAL A O 1
ATOM 515 N N . VAL A 1 68 ? 2.555 0.466 -1.271 1.00 95.94 68 VAL A N 1
ATOM 516 C CA . VAL A 1 68 ? 3.988 0.568 -1.552 1.00 95.94 68 VAL A CA 1
ATOM 517 C C . VAL A 1 68 ? 4.198 0.679 -3.057 1.00 95.94 68 VAL A C 1
ATOM 519 O O . VAL A 1 68 ? 3.774 -0.191 -3.818 1.00 95.94 68 VAL A O 1
ATOM 522 N N . THR A 1 69 ? 4.875 1.738 -3.489 1.00 95.00 69 THR A N 1
ATOM 523 C CA . THR A 1 69 ? 5.209 2.000 -4.897 1.00 95.00 69 THR A CA 1
ATOM 524 C C . THR A 1 69 ? 6.716 2.076 -5.096 1.00 95.00 69 THR A C 1
ATOM 526 O O . THR A 1 69 ? 7.462 2.373 -4.159 1.00 95.00 69 THR A O 1
ATOM 529 N N . LYS A 1 70 ? 7.199 1.818 -6.315 1.00 93.88 70 LYS A N 1
ATOM 530 C CA . LYS A 1 70 ? 8.622 1.938 -6.640 1.00 93.88 70 LYS A CA 1
ATOM 531 C C . LYS A 1 70 ? 8.995 3.389 -6.962 1.00 93.88 70 LYS A C 1
ATOM 533 O O . LYS A 1 70 ? 8.201 4.147 -7.513 1.00 93.88 70 LYS A O 1
ATOM 538 N N . LYS A 1 71 ? 10.232 3.771 -6.631 1.00 92.56 71 LYS A N 1
ATOM 539 C CA . LYS A 1 71 ? 10.877 5.002 -7.108 1.00 92.56 71 LYS A CA 1
ATOM 540 C C . LYS A 1 71 ? 12.190 4.647 -7.833 1.00 92.56 71 LYS A C 1
ATOM 542 O O . LYS A 1 71 ? 13.053 4.025 -7.207 1.00 92.56 71 LYS A O 1
ATOM 547 N N . PRO A 1 72 ? 12.366 5.035 -9.112 1.00 90.38 72 PRO A N 1
ATOM 548 C CA . PRO A 1 72 ? 11.315 5.503 -10.025 1.00 90.38 72 PRO A CA 1
ATOM 549 C C . PRO A 1 72 ? 10.244 4.413 -10.268 1.00 90.38 72 PRO A C 1
ATOM 551 O O . PRO A 1 72 ? 10.522 3.242 -10.000 1.00 90.38 72 PRO A O 1
ATOM 554 N N . PRO A 1 73 ? 9.038 4.774 -10.748 1.00 87.81 73 PRO A N 1
ATOM 555 C CA . PRO A 1 73 ? 7.985 3.803 -11.057 1.00 87.81 73 PRO A CA 1
ATOM 556 C C . PRO A 1 73 ? 8.442 2.774 -12.093 1.00 87.81 73 PRO A C 1
ATOM 558 O O . PRO A 1 73 ? 9.231 3.107 -12.983 1.00 87.81 73 PRO A O 1
ATOM 561 N N . THR A 1 74 ? 7.935 1.544 -12.010 1.00 87.19 74 THR A N 1
ATOM 562 C CA . THR A 1 74 ? 8.221 0.533 -13.038 1.00 87.19 74 THR A CA 1
ATOM 563 C C . THR A 1 74 ? 7.298 0.680 -14.252 1.00 87.19 74 THR A C 1
ATOM 565 O O . THR A 1 74 ? 6.293 1.392 -14.229 1.00 87.19 74 THR A O 1
ATOM 568 N N . THR A 1 75 ? 7.647 -0.004 -15.343 1.00 88.31 75 THR A N 1
ATOM 569 C CA . THR A 1 75 ? 6.800 -0.139 -16.538 1.00 88.31 75 THR A CA 1
ATOM 570 C C . THR A 1 75 ? 5.953 -1.413 -16.523 1.00 88.31 75 THR A C 1
ATOM 572 O O . THR A 1 75 ? 5.260 -1.697 -17.498 1.00 88.31 75 THR A O 1
ATOM 575 N N . VAL A 1 76 ? 6.002 -2.196 -15.441 1.00 88.12 76 VAL A N 1
ATOM 576 C CA . VAL A 1 76 ? 5.256 -3.449 -15.306 1.00 88.12 76 VAL A CA 1
ATOM 577 C C . VAL A 1 76 ? 3.862 -3.127 -14.777 1.00 88.12 76 VAL A C 1
ATOM 579 O O . VAL A 1 76 ? 3.704 -2.740 -13.626 1.00 88.12 76 VAL A O 1
ATOM 582 N N . HIS A 1 77 ? 2.844 -3.282 -15.626 1.00 89.56 77 HIS A N 1
ATOM 583 C CA . HIS A 1 77 ? 1.438 -2.995 -15.302 1.00 89.56 77 HIS A CA 1
ATOM 584 C C . HIS A 1 77 ? 1.188 -1.610 -14.654 1.00 89.56 77 HIS A C 1
ATOM 586 O O . HIS A 1 77 ? 0.506 -1.525 -13.627 1.00 89.56 77 HIS A O 1
ATOM 592 N N . PRO A 1 78 ? 1.671 -0.501 -15.247 1.00 91.38 78 PRO A N 1
ATOM 593 C CA . PRO A 1 78 ? 1.581 0.825 -14.635 1.00 91.38 78 PRO A CA 1
ATOM 594 C C . PRO A 1 78 ? 0.128 1.292 -14.451 1.00 91.38 78 PRO A C 1
ATOM 596 O O . PRO A 1 78 ? -0.171 2.059 -13.534 1.00 91.38 78 PRO A O 1
ATOM 599 N N . GLU A 1 79 ? -0.805 0.814 -15.278 1.00 93.12 79 GLU A N 1
ATOM 600 C CA . GLU A 1 79 ? -2.240 1.043 -15.102 1.00 93.12 79 GLU A CA 1
ATOM 601 C C . GLU A 1 79 ? -2.752 0.439 -13.791 1.00 93.12 79 GLU A C 1
ATOM 603 O O . GLU A 1 79 ? -3.515 1.097 -13.084 1.00 93.12 79 GLU A O 1
ATOM 608 N N . ASN A 1 80 ? -2.307 -0.766 -13.421 1.00 94.62 80 ASN A N 1
ATOM 609 C CA . ASN A 1 80 ? -2.711 -1.398 -12.166 1.00 94.62 80 ASN A CA 1
ATOM 610 C C . ASN A 1 80 ? -2.142 -0.644 -10.968 1.00 94.62 80 ASN A C 1
ATOM 612 O O . ASN A 1 80 ? -2.888 -0.377 -10.032 1.00 94.62 80 ASN A O 1
ATOM 616 N N . THR A 1 81 ? -0.884 -0.201 -11.022 1.00 94.25 81 THR A N 1
ATOM 617 C CA . THR A 1 81 ? -0.306 0.646 -9.968 1.00 94.25 81 THR A CA 1
ATOM 618 C C . THR A 1 81 ? -1.136 1.908 -9.751 1.00 94.25 81 THR A C 1
ATOM 620 O O . THR A 1 81 ? -1.511 2.217 -8.621 1.00 94.25 81 THR A O 1
ATOM 623 N N . ARG A 1 82 ? -1.484 2.626 -10.830 1.00 94.69 82 ARG A N 1
ATOM 624 C CA . ARG A 1 82 ? -2.316 3.840 -10.748 1.00 94.69 82 ARG A CA 1
ATOM 625 C C . ARG A 1 82 ? -3.701 3.539 -10.174 1.00 94.69 82 ARG A C 1
ATOM 627 O O . ARG A 1 82 ? -4.175 4.293 -9.328 1.00 94.69 82 ARG A O 1
ATOM 634 N N . ARG A 1 83 ? -4.333 2.445 -10.614 1.00 96.94 83 ARG A N 1
ATOM 635 C CA . ARG A 1 83 ? -5.648 2.016 -10.117 1.00 96.94 83 ARG A CA 1
ATOM 636 C C . ARG A 1 83 ? -5.600 1.668 -8.632 1.00 96.94 83 ARG A C 1
ATOM 638 O O . ARG A 1 83 ? -6.390 2.229 -7.895 1.00 96.94 83 ARG A O 1
ATOM 645 N N . ILE A 1 84 ? -4.637 0.864 -8.178 1.00 96.69 84 ILE A N 1
ATOM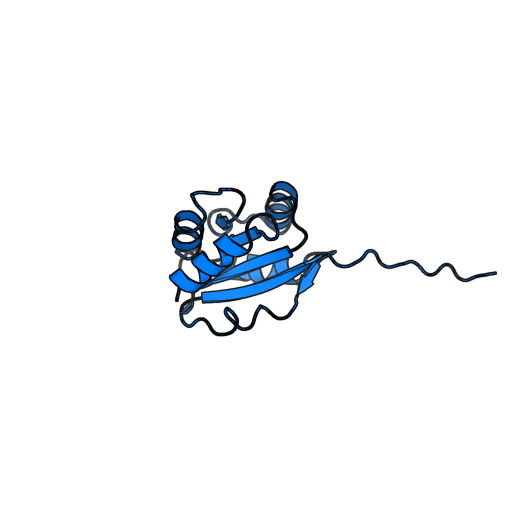 646 C CA . ILE A 1 84 ? -4.466 0.511 -6.757 1.00 96.69 84 ILE A CA 1
ATOM 647 C C . ILE A 1 84 ? -4.291 1.771 -5.903 1.00 96.69 84 ILE A C 1
ATOM 649 O O . ILE A 1 84 ? -4.941 1.927 -4.875 1.00 96.69 84 ILE A O 1
ATOM 653 N N . VAL A 1 85 ? -3.423 2.689 -6.334 1.00 96.38 85 VAL A N 1
ATOM 654 C CA . VAL A 1 85 ? -3.138 3.946 -5.624 1.00 96.38 85 VAL A CA 1
ATOM 655 C C . VAL A 1 85 ? -4.391 4.823 -5.509 1.00 96.38 85 VAL A C 1
ATOM 657 O O . VAL A 1 85 ? -4.619 5.409 -4.449 1.00 96.38 85 VAL A O 1
ATOM 660 N N . ARG A 1 86 ? -5.198 4.925 -6.570 1.00 97.31 86 ARG A N 1
ATOM 661 C CA . ARG A 1 86 ? -6.467 5.668 -6.555 1.00 97.31 86 ARG A CA 1
ATOM 662 C C . ARG A 1 86 ? -7.511 4.968 -5.686 1.00 97.31 86 ARG A C 1
ATOM 664 O O . ARG A 1 86 ? -8.040 5.575 -4.766 1.00 97.31 86 ARG A O 1
ATOM 671 N N . ASP A 1 87 ? -7.756 3.693 -5.947 1.00 97.88 87 ASP A N 1
ATOM 672 C CA . ASP A 1 87 ? -8.810 2.910 -5.309 1.00 97.88 87 ASP A CA 1
ATOM 673 C C . ASP A 1 87 ? -8.558 2.769 -3.793 1.00 97.88 87 ASP A C 1
ATOM 675 O O . ASP A 1 87 ? -9.500 2.804 -3.008 1.00 97.88 87 ASP A O 1
ATOM 679 N N . ALA A 1 88 ? -7.292 2.708 -3.354 1.00 97.38 88 ALA A N 1
ATOM 680 C CA . ALA A 1 88 ? -6.926 2.780 -1.936 1.00 97.38 88 ALA A CA 1
ATOM 681 C C . ALA A 1 88 ? -7.255 4.140 -1.296 1.00 97.38 88 ALA A C 1
ATOM 683 O O . ALA A 1 88 ? -7.662 4.190 -0.138 1.00 97.38 88 ALA A O 1
ATOM 684 N N . ALA A 1 89 ? -7.076 5.239 -2.036 1.00 97.12 89 ALA A N 1
ATOM 685 C CA . ALA A 1 89 ? -7.372 6.590 -1.557 1.00 97.12 89 ALA A CA 1
ATOM 686 C C . ALA A 1 89 ? -8.875 6.855 -1.416 1.00 97.12 89 ALA A C 1
ATOM 688 O O . ALA A 1 89 ? -9.287 7.653 -0.579 1.00 97.12 89 ALA A O 1
ATOM 689 N N . GLU A 1 90 ? -9.677 6.172 -2.228 1.00 96.38 90 GLU A N 1
ATOM 690 C CA . GLU A 1 90 ? -11.135 6.282 -2.266 1.00 96.38 90 GLU A CA 1
ATOM 691 C C . GLU A 1 90 ? -11.829 5.173 -1.456 1.00 96.38 90 GLU A C 1
ATOM 693 O O . GLU A 1 90 ? -13.057 5.076 -1.468 1.00 96.38 90 GLU A O 1
ATOM 698 N N . LEU A 1 91 ? -11.068 4.323 -0.751 1.00 96.25 91 LEU A N 1
ATOM 699 C CA . LEU A 1 91 ? -11.605 3.149 -0.073 1.00 96.25 91 LEU A CA 1
ATOM 700 C C . LEU A 1 91 ? -12.502 3.557 1.117 1.00 96.25 91 LEU A C 1
ATOM 702 O O . LEU A 1 91 ? -12.004 4.112 2.100 1.00 96.25 91 LEU A O 1
ATOM 706 N N . PRO A 1 92 ? -13.816 3.252 1.090 1.00 94.81 92 PRO A N 1
ATOM 707 C CA . PRO A 1 92 ? -14.729 3.615 2.170 1.00 94.81 92 PRO A CA 1
ATOM 708 C C . PRO A 1 92 ? -14.311 3.011 3.511 1.00 94.81 92 PRO A C 1
ATOM 710 O O . PRO A 1 92 ? -13.949 1.837 3.583 1.00 94.81 92 PRO A O 1
ATOM 713 N N . GLY A 1 93 ? -14.399 3.806 4.579 1.00 94.19 93 GLY A N 1
ATOM 714 C CA . GLY A 1 93 ? -14.007 3.385 5.927 1.00 94.19 93 GLY A CA 1
ATOM 715 C C . GLY A 1 93 ? -12.503 3.455 6.200 1.00 94.19 93 GLY A C 1
ATOM 716 O O . GLY A 1 93 ? -12.073 3.046 7.276 1.00 94.19 93 GLY A O 1
ATOM 717 N N . TRP A 1 94 ? -11.709 3.998 5.274 1.00 96.12 94 TRP A N 1
ATOM 718 C CA . TRP A 1 94 ? -10.268 4.183 5.429 1.00 96.12 94 TRP A CA 1
ATOM 719 C C . TRP A 1 94 ? -9.873 5.628 5.165 1.00 96.12 94 TRP A C 1
ATOM 721 O O . TRP A 1 94 ? -10.474 6.320 4.346 1.00 96.12 94 TRP A O 1
ATOM 731 N N . ARG A 1 95 ? -8.850 6.099 5.877 1.00 96.75 95 ARG A N 1
ATOM 732 C CA . ARG A 1 95 ? -8.329 7.458 5.728 1.00 96.75 95 ARG A CA 1
ATOM 733 C C . ARG A 1 95 ? -6.824 7.432 5.551 1.00 96.75 95 ARG A C 1
ATOM 735 O O . ARG A 1 95 ? -6.120 6.831 6.364 1.00 96.75 95 ARG A O 1
ATOM 742 N N . GLU A 1 96 ? -6.337 8.137 4.534 1.00 97.50 96 GLU A N 1
ATOM 743 C CA . GLU A 1 96 ? -4.905 8.365 4.363 1.00 97.50 96 GLU A CA 1
ATOM 744 C C . GLU A 1 96 ? -4.352 9.212 5.515 1.00 97.50 96 GLU A C 1
ATOM 746 O O . GLU A 1 96 ? -4.945 10.209 5.931 1.00 97.50 96 GLU A O 1
ATOM 751 N N . THR A 1 97 ? -3.206 8.805 6.045 1.00 96.94 97 THR A N 1
ATOM 752 C CA . THR A 1 97 ? -2.514 9.499 7.131 1.00 96.94 97 THR A CA 1
ATOM 753 C C . THR A 1 97 ? -1.029 9.625 6.817 1.00 96.94 97 THR A C 1
ATOM 755 O O . THR A 1 97 ? -0.504 8.842 6.020 1.00 96.94 97 THR A O 1
ATOM 758 N N . PRO A 1 98 ? -0.327 10.593 7.433 1.00 97.44 98 PRO A N 1
ATOM 759 C CA . PRO A 1 98 ? 1.118 10.670 7.311 1.00 97.44 98 PRO A CA 1
ATOM 760 C C . PRO A 1 98 ? 1.780 9.348 7.709 1.00 97.44 98 PRO A C 1
ATOM 762 O O . PRO A 1 98 ? 1.437 8.741 8.728 1.00 97.44 98 PRO A O 1
ATOM 765 N N . VAL A 1 99 ? 2.732 8.913 6.891 1.00 97.25 99 VAL A N 1
ATOM 766 C CA . VAL A 1 99 ? 3.582 7.756 7.184 1.00 97.25 99 VAL A CA 1
ATOM 767 C C . VAL A 1 99 ? 4.596 8.101 8.272 1.00 97.25 99 VAL A C 1
ATOM 769 O O . VAL A 1 99 ? 4.873 9.268 8.557 1.00 97.25 99 VAL A O 1
ATOM 772 N N . GLU A 1 100 ? 5.171 7.074 8.879 1.00 96.62 100 GLU A N 1
ATOM 773 C CA . GLU A 1 100 ? 6.189 7.216 9.907 1.00 96.62 100 GLU A CA 1
ATOM 774 C C . GLU A 1 100 ? 7.442 7.931 9.354 1.00 96.62 100 GLU A C 1
ATOM 776 O O . GLU A 1 100 ? 7.859 7.646 8.224 1.00 96.62 100 GLU A O 1
ATOM 781 N N . PRO A 1 101 ? 8.095 8.821 10.134 1.00 95.00 101 PRO A N 1
ATOM 782 C CA . PRO A 1 101 ? 9.241 9.605 9.657 1.00 95.00 101 PRO A CA 1
ATOM 783 C C . PRO A 1 101 ? 10.379 8.764 9.065 1.00 95.00 101 PRO A C 1
ATOM 785 O O . PRO A 1 101 ? 11.037 9.181 8.117 1.00 95.00 101 PRO A O 1
ATOM 788 N N . GLU A 1 102 ? 10.590 7.557 9.592 1.00 94.62 102 GLU A N 1
ATOM 789 C CA . GLU A 1 102 ? 11.633 6.635 9.133 1.00 94.62 102 GLU A CA 1
ATOM 790 C C . GLU A 1 102 ? 11.410 6.072 7.719 1.00 94.62 102 GLU A C 1
ATOM 792 O O . GLU A 1 102 ? 12.372 5.648 7.072 1.00 94.62 102 GLU A O 1
ATOM 797 N N . VAL A 1 103 ? 10.168 6.095 7.221 1.00 94.44 103 VAL A N 1
ATOM 798 C CA . VAL A 1 103 ? 9.803 5.622 5.874 1.00 94.44 103 VAL A CA 1
ATOM 799 C C . VAL A 1 103 ? 9.267 6.723 4.954 1.00 94.44 103 VAL A C 1
ATOM 801 O O . VAL A 1 103 ? 9.012 6.455 3.779 1.00 94.44 103 VAL A O 1
ATOM 804 N N . ALA A 1 104 ? 9.141 7.958 5.447 1.00 94.25 104 ALA A N 1
ATOM 805 C CA . ALA A 1 104 ? 8.572 9.082 4.704 1.00 94.25 104 ALA A CA 1
ATOM 806 C C . ALA A 1 104 ? 9.342 9.423 3.419 1.00 94.25 104 ALA A C 1
ATOM 808 O O . ALA A 1 104 ? 8.729 9.657 2.377 1.00 94.25 104 ALA A O 1
ATOM 809 N N . ASP A 1 105 ? 10.675 9.396 3.470 1.00 92.75 105 ASP A N 1
ATOM 810 C CA . ASP A 1 105 ? 11.527 9.808 2.350 1.00 92.75 105 ASP A CA 1
ATOM 811 C C . ASP A 1 105 ? 12.516 8.717 1.925 1.00 92.75 105 ASP A C 1
ATOM 813 O O . ASP A 1 105 ? 13.731 8.899 1.820 1.00 92.75 105 ASP A O 1
ATOM 817 N N . LEU A 1 106 ? 11.999 7.507 1.706 1.00 93.75 106 LEU A N 1
ATOM 818 C CA . LEU A 1 106 ? 12.824 6.450 1.137 1.00 93.75 106 LEU A CA 1
ATOM 819 C C . LEU A 1 106 ? 13.083 6.733 -0.358 1.00 93.75 106 LEU A C 1
ATOM 821 O O . LEU A 1 106 ? 12.137 6.960 -1.116 1.00 93.75 106 LEU A O 1
ATOM 825 N N . PRO A 1 107 ? 14.344 6.643 -0.827 1.00 92.31 107 PRO A N 1
ATOM 826 C CA . PRO A 1 107 ? 14.689 6.984 -2.211 1.00 92.31 107 PRO A CA 1
ATOM 827 C C . PRO A 1 107 ? 14.205 5.948 -3.232 1.00 92.31 107 PRO A C 1
ATOM 829 O O . PRO A 1 107 ? 14.003 6.275 -4.392 1.00 92.31 107 PRO A O 1
ATOM 832 N N . ALA A 1 108 ? 14.030 4.692 -2.808 1.00 92.50 108 ALA A N 1
ATOM 833 C CA . ALA A 1 108 ? 13.721 3.567 -3.696 1.00 92.50 108 ALA A CA 1
ATOM 834 C C . ALA A 1 108 ? 12.231 3.194 -3.733 1.00 92.50 108 ALA A C 1
ATOM 836 O O . ALA A 1 108 ? 11.830 2.396 -4.582 1.00 92.50 108 ALA A O 1
ATOM 837 N N . VAL A 1 109 ? 11.432 3.708 -2.791 1.00 94.88 109 VAL A N 1
ATOM 838 C CA . VAL A 1 109 ? 10.007 3.383 -2.654 1.00 94.88 109 VAL A CA 1
ATOM 839 C C . VAL A 1 109 ? 9.211 4.565 -2.110 1.00 94.88 109 VAL A C 1
ATOM 841 O O . VAL A 1 109 ? 9.738 5.397 -1.373 1.00 94.88 109 VAL A O 1
ATOM 844 N N . GLY A 1 110 ? 7.938 4.641 -2.479 1.00 95.44 110 GLY A N 1
ATOM 845 C CA . GLY A 1 110 ? 6.937 5.466 -1.813 1.00 95.44 110 GLY A CA 1
ATOM 846 C C . GLY A 1 110 ? 6.050 4.598 -0.932 1.00 95.44 110 GLY A C 1
ATOM 847 O O . GLY A 1 110 ? 5.750 3.461 -1.293 1.00 95.44 110 GLY A O 1
A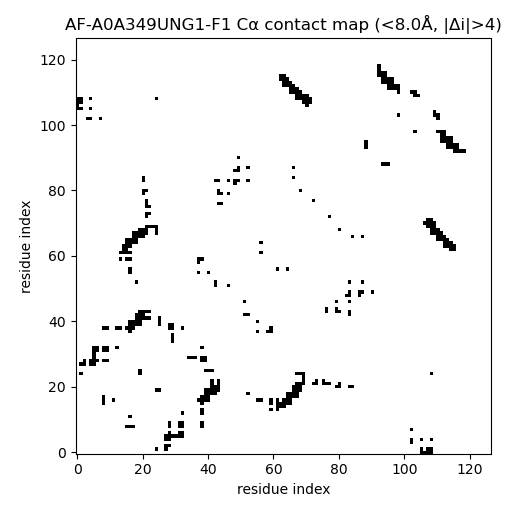TOM 848 N N . LEU A 1 111 ? 5.650 5.127 0.221 1.00 9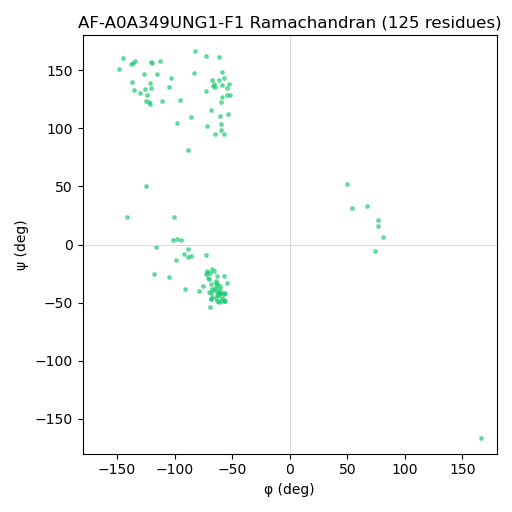6.69 111 LEU A N 1
ATOM 849 C CA . LEU A 1 111 ? 4.647 4.513 1.079 1.00 96.69 111 LEU A CA 1
ATOM 850 C C . LEU A 1 111 ? 3.498 5.503 1.259 1.00 96.69 111 LEU A C 1
ATOM 852 O O . LEU A 1 111 ? 3.731 6.698 1.439 1.00 96.69 111 LEU A O 1
ATOM 856 N N . ARG A 1 112 ? 2.269 4.997 1.223 1.00 97.81 112 ARG A N 1
ATOM 857 C CA . ARG A 1 112 ? 1.054 5.717 1.624 1.00 97.81 112 ARG A CA 1
ATOM 858 C C . ARG A 1 112 ? 0.361 4.897 2.694 1.00 97.81 112 ARG A C 1
ATOM 860 O O . ARG A 1 112 ? 0.168 3.702 2.488 1.00 97.81 112 ARG A O 1
ATOM 867 N N . LYS A 1 113 ? 0.030 5.514 3.825 1.00 98.31 113 LYS A N 1
ATOM 868 C CA . LYS A 1 113 ? -0.540 4.835 4.993 1.00 98.31 113 LYS A CA 1
ATOM 869 C C . LYS A 1 113 ? -2.023 5.123 5.101 1.00 98.31 113 LYS A C 1
ATOM 871 O O . LYS A 1 113 ? -2.430 6.280 5.051 1.00 98.31 113 LYS A O 1
ATOM 876 N N . PHE A 1 114 ? -2.799 4.090 5.376 1.00 98.06 114 PHE A N 1
ATOM 877 C CA . PHE A 1 114 ? -4.232 4.179 5.585 1.00 98.06 114 PHE A CA 1
ATOM 878 C C . PHE A 1 114 ? -4.595 3.552 6.924 1.00 98.06 114 PHE A C 1
ATOM 880 O O . PHE A 1 114 ? -4.120 2.467 7.254 1.00 98.06 114 PHE A O 1
ATOM 887 N N . LEU A 1 115 ? -5.424 4.248 7.696 1.00 97.06 115 LEU A N 1
ATOM 888 C CA . LEU A 1 115 ? -5.969 3.761 8.961 1.00 97.06 115 LEU A CA 1
ATOM 889 C C . LEU A 1 115 ? -7.479 3.608 8.846 1.00 97.06 115 LEU A C 1
ATOM 891 O O . LEU A 1 115 ? -8.129 4.411 8.165 1.00 97.06 115 LEU A O 1
ATOM 895 N N . ARG A 1 116 ? -8.030 2.611 9.541 1.00 94.44 116 ARG A N 1
ATOM 896 C CA . ARG A 1 116 ? -9.477 2.430 9.647 1.00 94.44 116 ARG A CA 1
ATOM 897 C C . ARG A 1 116 ? -10.089 3.691 10.264 1.00 94.44 116 ARG A C 1
ATOM 899 O O . ARG A 1 116 ? -9.639 4.174 11.306 1.00 94.44 116 ARG A O 1
ATOM 906 N N . ALA A 1 117 ? -11.081 4.268 9.595 1.00 88.88 117 ALA A N 1
ATOM 907 C CA . ALA A 1 117 ? -11.840 5.385 10.134 1.00 88.88 117 ALA A CA 1
ATOM 908 C C . ALA A 1 117 ? -12.651 4.888 11.337 1.00 88.88 117 ALA A C 1
ATOM 910 O O . ALA A 1 117 ? -13.244 3.808 11.288 1.00 88.88 117 ALA A O 1
ATOM 911 N N . ALA A 1 118 ? -12.677 5.664 12.423 1.00 77.50 118 ALA A N 1
ATOM 912 C CA . ALA A 1 118 ? -13.599 5.379 13.514 1.00 77.50 118 ALA A CA 1
ATOM 913 C C . ALA A 1 118 ? -15.036 5.377 12.958 1.00 77.50 118 ALA A C 1
ATOM 915 O O . ALA A 1 118 ? -15.327 6.195 12.077 1.00 77.50 118 ALA A O 1
ATOM 916 N N . PRO A 1 119 ? -15.928 4.492 13.439 1.00 62.03 119 PRO A N 1
ATOM 917 C CA . PRO A 1 119 ? -17.334 4.585 13.083 1.00 62.03 119 PRO A CA 1
ATOM 918 C C . PRO A 1 119 ? -17.807 5.994 13.437 1.00 62.03 119 PRO A C 1
ATOM 920 O O . PRO A 1 119 ? -17.551 6.463 14.548 1.00 62.03 119 PRO A O 1
ATOM 923 N N . GLU A 1 120 ? -18.435 6.688 12.486 1.00 56.72 120 GLU A N 1
ATOM 924 C CA . GLU A 1 120 ? -19.062 7.972 12.772 1.00 56.72 120 GLU A CA 1
ATOM 925 C C . GLU A 1 120 ? -20.016 7.754 13.943 1.00 56.72 120 GLU A C 1
ATOM 927 O O . GLU A 1 120 ? -21.006 7.027 13.837 1.00 56.72 120 GLU A O 1
ATOM 932 N N . THR A 1 121 ? -19.697 8.335 15.098 1.00 46.53 121 THR A N 1
ATOM 933 C CA . THR A 1 121 ? -20.631 8.382 16.208 1.00 46.53 121 THR A CA 1
ATOM 934 C C . THR A 1 121 ? -21.787 9.238 15.717 1.00 46.53 121 THR A C 1
ATOM 936 O O . THR A 1 121 ? -21.708 10.463 15.741 1.00 46.53 121 THR A O 1
ATOM 939 N N . THR A 1 122 ? -22.845 8.613 15.200 1.00 48.50 122 THR A N 1
ATOM 940 C CA . THR A 1 122 ? -24.114 9.290 14.939 1.00 48.50 122 THR A CA 1
ATOM 941 C C . THR A 1 122 ? -24.573 9.883 16.263 1.00 48.50 122 THR A C 1
ATOM 943 O O . THR A 1 122 ? -25.166 9.197 17.097 1.00 48.50 122 THR A O 1
ATOM 946 N N . SER A 1 123 ? -24.254 11.157 16.485 1.00 47.53 123 SER A N 1
ATOM 947 C CA . SER A 1 123 ? -24.863 11.970 17.521 1.00 47.53 123 SER A CA 1
ATOM 948 C C . SER A 1 123 ? -26.351 12.000 17.212 1.00 47.53 123 SER A C 1
ATOM 950 O O . SER A 1 123 ? -26.803 12.730 16.331 1.00 47.53 123 SER A O 1
ATOM 952 N N . ARG A 1 124 ? -27.117 11.148 17.899 1.00 49.34 124 ARG A N 1
ATOM 953 C CA . ARG A 1 124 ? -28.570 11.292 17.968 1.00 49.34 124 ARG A CA 1
ATOM 954 C C . ARG A 1 124 ? -28.857 12.731 18.408 1.00 49.34 124 ARG A C 1
ATOM 956 O O . ARG A 1 124 ? -28.309 13.136 19.436 1.00 49.34 124 ARG A O 1
ATOM 963 N N . PRO A 1 125 ? -29.708 13.490 17.699 1.00 53.78 125 PRO A N 1
ATOM 964 C CA . PRO A 1 125 ? -30.265 14.694 18.286 1.00 53.78 125 PRO A CA 1
ATOM 965 C C . PRO A 1 125 ? -31.034 14.260 19.538 1.00 53.78 125 PRO A C 1
ATOM 967 O O . PRO A 1 125 ? -31.884 13.367 19.465 1.00 53.78 125 PRO A O 1
ATOM 970 N N . GLN A 1 126 ? -30.669 14.811 20.696 1.00 49.84 126 GLN A N 1
ATOM 971 C CA . GLN A 1 126 ? -31.489 14.658 21.893 1.00 49.84 126 GLN A CA 1
ATOM 972 C C . GLN A 1 126 ? -32.826 15.386 21.668 1.00 49.84 126 GLN A C 1
ATOM 974 O O . GLN A 1 126 ? -32.811 16.455 21.052 1.00 49.84 126 GLN A O 1
ATOM 979 N N . PRO A 1 127 ? -33.954 14.785 22.093 1.00 65.44 127 PRO A N 1
ATOM 980 C CA . PRO A 1 127 ? -35.275 15.403 22.012 1.00 65.44 127 PRO A CA 1
ATOM 981 C C . PRO A 1 127 ? -35.409 16.625 22.924 1.00 65.44 127 PRO A C 1
ATOM 983 O O . PRO A 1 127 ? -34.702 16.677 23.958 1.00 65.44 127 PRO A O 1
#

Nearest PDB structures (foldseek):
  5lod-assembly1_A  TM=4.936E-01  e=1.476E+00  Haemophilus parahaemolyticus
  4poo-assembly1_A  TM=3.400E-01  e=1.149E+00  Bacillus spizizenii str. W23
  2oo3-assembly1_A  TM=3.613E-01  e=2.762E+00  Legionella pneumophila subsp. pneumophila

pLDDT: mean 89.8, std 11.0, range [46.53, 98.31]